Protein AF-A0A9Q9MY83-F1 (afdb_monomer_lite)

Organism: NCBI:txid2053930

Secondary structure (DSSP, 8-state):
-HHHHTTB-HHHHHHS-HHHHHHHHHHHHHHH-SEEEEEEEEEE--SSSEEEEEEEEETTEEEEEEEEE-TTS-EEEEEEEEPPPPPPPPPPTT-SEEEEEEEETTEEEEEEEESSS----EEE----SSS--TT--BTTB-HHHHHHHHHHTTT-EEE-

Sequence (160 aa):
MAAAEATFTPALAATLSSARLADAWHSLSSQLGSLQQRGPVNERQQDGPTLIEQQLQFEHGALLAHVSIDHDGKIAGLLFTPAAAAPPPPLAADAGFAEQALAVGPLPGTLALPAGKGPFPAVVLVHGSGPQDRDETIGPNRPFLDVARGLAAQGIAVLR

Radius of gyration: 24.06 Å; chains: 1; bounding box: 51×34×61 Å

Foldseek 3Di:
DVVQLVQADPVVCVVCPPVNVVVVVVVVCVVQPDFDDKADWDWDDDPFWIWTWIWTHGNRAIWIWIWTAGPVRGTHDIDIDGDDDDQPDPQDPPLQWDWDWDDDVPRIKIKTAGDDDDDFAEDEDDDPPDPADNQRDDPSHRVNVVVQSVVSSVRYMYID

pLDDT: mean 87.3, std 10.25, range [47.19, 98.06]

Structure (mmCIF, N/CA/C/O backbone):
data_AF-A0A9Q9MY83-F1
#
_entry.id   AF-A0A9Q9MY83-F1
#
loop_
_atom_site.group_PDB
_atom_site.id
_atom_site.type_symbol
_atom_site.label_atom_id
_atom_site.label_alt_id
_atom_site.label_comp_id
_atom_site.label_asym_id
_atom_site.label_entity_id
_atom_site.label_seq_id
_atom_site.pdbx_PDB_ins_code
_atom_site.Cartn_x
_atom_site.Cartn_y
_atom_site.Cartn_z
_atom_site.occupancy
_atom_site.B_iso_or_equiv
_atom_site.auth_seq_id
_atom_site.auth_comp_id
_atom_site.auth_asym_id
_atom_site.auth_atom_id
_atom_site.pdbx_PDB_model_num
ATOM 1 N N . MET A 1 1 ? 13.130 6.625 -30.475 1.00 56.44 1 MET A N 1
ATOM 2 C CA . MET A 1 1 ? 13.204 5.247 -29.938 1.00 56.44 1 MET A CA 1
ATOM 3 C C . MET A 1 1 ? 14.229 4.360 -30.647 1.00 56.44 1 MET A C 1
ATOM 5 O O . MET A 1 1 ? 14.816 3.540 -29.963 1.00 56.44 1 MET A O 1
ATOM 9 N N . ALA A 1 2 ? 14.556 4.571 -31.931 1.00 47.19 2 ALA A N 1
ATOM 10 C CA . ALA A 1 2 ? 15.637 3.834 -32.615 1.00 47.19 2 ALA A CA 1
ATOM 11 C C . ALA A 1 2 ? 17.019 3.910 -31.915 1.00 47.19 2 ALA A C 1
ATOM 13 O O . ALA A 1 2 ? 17.779 2.951 -31.931 1.00 47.19 2 ALA A O 1
ATOM 14 N N . ALA A 1 3 ? 17.327 5.019 -31.229 1.00 56.88 3 ALA A N 1
ATOM 15 C CA . ALA A 1 3 ? 18.561 5.157 -30.446 1.00 56.88 3 ALA A CA 1
ATOM 16 C C . ALA A 1 3 ? 18.627 4.237 -29.207 1.00 56.88 3 ALA A C 1
ATOM 18 O O . ALA A 1 3 ? 19.719 3.929 -28.745 1.00 56.88 3 ALA A O 1
ATOM 19 N N . ALA A 1 4 ? 17.480 3.785 -28.681 1.00 59.66 4 ALA A N 1
ATOM 20 C CA . ALA A 1 4 ? 17.431 2.894 -27.520 1.00 59.66 4 ALA A CA 1
ATOM 21 C C . ALA A 1 4 ? 17.720 1.431 -27.909 1.00 59.66 4 ALA A C 1
ATOM 23 O O . ALA A 1 4 ? 18.413 0.730 -27.180 1.00 59.66 4 ALA A O 1
ATOM 24 N N . GLU A 1 5 ? 17.300 0.982 -29.096 1.00 59.78 5 GLU A N 1
ATOM 25 C CA . GLU A 1 5 ? 17.618 -0.374 -29.579 1.00 59.78 5 GLU A CA 1
ATOM 26 C C . GLU A 1 5 ? 19.124 -0.595 -29.772 1.00 59.78 5 GLU A C 1
ATOM 28 O O . GLU A 1 5 ? 19.623 -1.684 -29.513 1.00 59.78 5 GLU A O 1
ATOM 33 N N . ALA A 1 6 ? 19.880 0.443 -30.147 1.00 63.47 6 ALA A N 1
ATOM 34 C CA . ALA A 1 6 ? 21.340 0.365 -30.289 1.00 63.47 6 ALA A CA 1
ATOM 35 C C . ALA A 1 6 ? 22.074 0.108 -28.953 1.00 63.47 6 ALA A C 1
ATOM 37 O O . ALA A 1 6 ? 23.234 -0.329 -28.927 1.00 63.47 6 ALA A O 1
ATOM 38 N N . THR A 1 7 ? 21.400 0.384 -27.834 1.00 75.69 7 THR A N 1
ATOM 39 C CA . THR A 1 7 ? 21.906 0.139 -26.479 1.00 75.69 7 THR A CA 1
ATOM 40 C C . THR A 1 7 ? 21.502 -1.222 -25.913 1.00 75.69 7 THR A C 1
ATOM 42 O O . THR A 1 7 ? 22.007 -1.594 -24.859 1.00 75.69 7 THR A O 1
ATOM 45 N N . PHE A 1 8 ? 20.646 -1.983 -26.602 1.00 82.62 8 PHE A N 1
ATOM 46 C CA . PHE A 1 8 ? 20.186 -3.298 -26.151 1.00 82.62 8 PHE A CA 1
ATOM 47 C C . PHE A 1 8 ? 21.180 -4.405 -26.513 1.00 82.62 8 PHE A C 1
ATOM 49 O O . PHE A 1 8 ? 21.902 -4.320 -27.509 1.00 82.62 8 PHE A O 1
ATOM 56 N N . THR A 1 9 ? 21.192 -5.475 -25.720 1.00 81.00 9 THR A N 1
ATOM 57 C CA . THR A 1 9 ? 21.836 -6.727 -26.131 1.00 81.00 9 THR A CA 1
ATOM 58 C C . THR A 1 9 ? 21.089 -7.341 -27.323 1.00 81.00 9 THR A C 1
ATOM 60 O O . THR A 1 9 ? 19.880 -7.130 -27.462 1.00 81.00 9 THR A O 1
ATOM 63 N N . PRO A 1 10 ? 21.745 -8.155 -28.174 1.00 81.56 10 PRO A N 1
ATOM 64 C CA . PRO A 1 10 ? 21.073 -8.826 -29.292 1.00 81.56 10 PRO A CA 1
ATOM 65 C C . PRO A 1 10 ? 19.876 -9.684 -28.853 1.00 81.56 10 PRO A C 1
ATOM 67 O O . PRO A 1 10 ? 18.855 -9.729 -29.538 1.00 81.56 10 PRO A O 1
ATOM 70 N N . ALA A 1 11 ? 19.980 -10.326 -27.685 1.00 82.06 11 ALA A N 1
ATOM 71 C CA . ALA A 1 11 ? 18.904 -11.123 -27.103 1.00 82.06 11 ALA A CA 1
ATOM 72 C C . ALA A 1 11 ? 17.694 -10.261 -26.701 1.00 82.06 11 ALA A C 1
ATOM 74 O O . ALA A 1 11 ? 16.551 -10.630 -26.985 1.00 82.06 11 ALA A O 1
ATOM 75 N N . LEU A 1 12 ? 17.925 -9.090 -26.095 1.00 81.50 12 LEU A N 1
A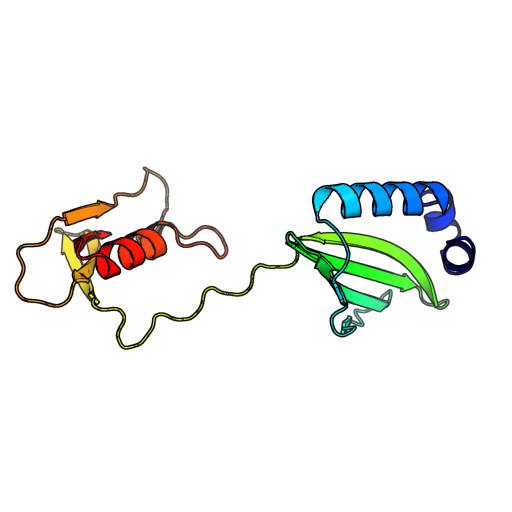TOM 76 C CA . LEU A 1 12 ? 16.843 -8.167 -25.758 1.00 81.50 12 LEU A CA 1
ATOM 77 C C . LEU A 1 12 ? 16.250 -7.527 -27.018 1.00 81.50 12 LEU A C 1
ATOM 79 O O . LEU A 1 12 ? 15.034 -7.483 -27.154 1.00 81.50 12 LEU A O 1
ATOM 83 N N . ALA A 1 13 ? 17.071 -7.111 -27.982 1.00 81.56 13 ALA A N 1
ATOM 84 C CA . ALA A 1 13 ? 16.598 -6.527 -29.239 1.00 81.56 13 ALA A CA 1
ATOM 85 C C . ALA A 1 13 ? 15.701 -7.490 -30.046 1.00 81.56 13 ALA A C 1
ATOM 87 O O . ALA A 1 13 ? 14.739 -7.059 -30.679 1.00 81.56 13 ALA A O 1
ATOM 88 N N . ALA A 1 14 ? 15.957 -8.803 -29.977 1.00 82.00 14 ALA A N 1
ATOM 89 C CA . ALA A 1 14 ? 15.111 -9.819 -30.608 1.00 82.00 14 ALA A CA 1
ATOM 90 C C . ALA A 1 14 ? 13.714 -9.950 -29.962 1.00 82.00 14 ALA A C 1
ATOM 92 O O . ALA A 1 14 ? 12.777 -10.442 -30.594 1.00 82.00 14 ALA A O 1
ATOM 93 N N . THR A 1 15 ? 13.555 -9.516 -28.708 1.00 79.50 15 THR A N 1
ATOM 94 C CA . THR A 1 15 ? 12.301 -9.632 -27.943 1.00 79.50 15 THR A CA 1
ATOM 95 C C . THR A 1 15 ? 11.573 -8.295 -27.792 1.00 79.50 15 THR A C 1
ATOM 97 O O . THR A 1 15 ? 10.342 -8.253 -27.883 1.00 79.50 15 THR A O 1
ATOM 100 N N . LEU A 1 16 ? 12.311 -7.197 -27.645 1.00 80.81 16 LEU A N 1
ATOM 101 C CA . LEU A 1 16 ? 11.816 -5.852 -27.387 1.00 80.81 16 LEU A CA 1
ATOM 102 C C . LEU A 1 16 ? 12.307 -4.886 -28.473 1.00 80.81 16 LEU A C 1
ATOM 104 O O . LEU A 1 16 ? 13.249 -4.120 -28.274 1.00 80.81 16 LEU A O 1
ATOM 108 N N . SER A 1 17 ? 11.645 -4.919 -29.631 1.00 80.38 17 SER A N 1
ATOM 109 C CA . SER A 1 17 ? 11.877 -3.929 -30.685 1.00 80.38 17 SER A CA 1
ATOM 110 C C . SER A 1 17 ? 11.387 -2.536 -30.271 1.00 80.38 17 SER A C 1
ATOM 112 O O . SER A 1 17 ? 10.554 -2.387 -29.376 1.00 80.38 17 SER A O 1
ATOM 114 N N . SER A 1 18 ? 11.837 -1.498 -30.968 1.00 76.75 18 SER A N 1
ATOM 115 C CA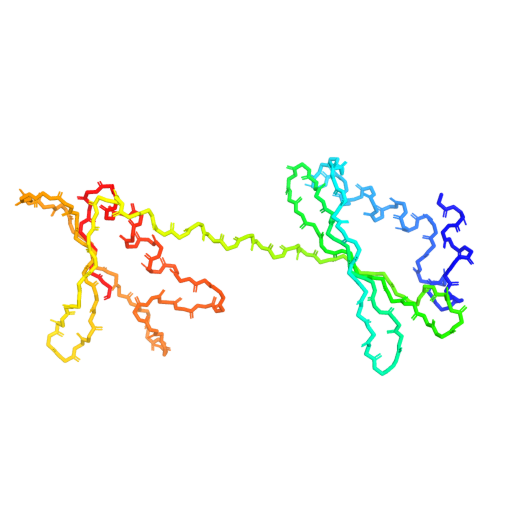 . SER A 1 18 ? 11.443 -0.103 -30.766 1.00 76.75 18 SER A CA 1
ATOM 116 C C . SER A 1 18 ? 9.950 0.095 -30.973 1.00 76.75 18 SER A C 1
ATOM 118 O O . SER A 1 18 ? 9.354 0.901 -30.264 1.00 76.75 18 SER A O 1
ATOM 120 N N . ALA A 1 19 ? 9.343 -0.666 -31.887 1.00 81.88 19 ALA A N 1
ATOM 121 C CA . ALA A 1 19 ? 7.897 -0.702 -32.067 1.00 81.88 19 ALA A CA 1
ATOM 122 C C . ALA A 1 19 ? 7.193 -1.265 -30.822 1.00 81.88 19 ALA A C 1
ATOM 124 O O . ALA A 1 19 ? 6.336 -0.596 -30.258 1.00 81.88 19 ALA A O 1
ATOM 125 N N . ARG A 1 20 ? 7.622 -2.430 -30.312 1.00 82.62 20 ARG A N 1
ATOM 126 C CA . ARG A 1 20 ? 7.039 -3.018 -29.090 1.00 82.62 20 ARG A CA 1
ATOM 127 C C . ARG A 1 20 ? 7.249 -2.139 -27.863 1.00 82.62 20 ARG A C 1
ATOM 129 O O . ARG A 1 20 ? 6.369 -2.056 -27.014 1.00 82.62 20 ARG A O 1
ATOM 136 N N . LEU A 1 21 ? 8.400 -1.476 -27.769 1.00 84.00 21 LEU A N 1
ATOM 137 C CA . LEU A 1 21 ? 8.683 -0.517 -26.707 1.00 84.00 21 LEU A CA 1
ATOM 138 C C . LEU A 1 21 ? 7.755 0.702 -26.797 1.00 84.00 21 LEU A C 1
ATOM 140 O O . LEU A 1 21 ? 7.250 1.154 -25.771 1.00 84.00 21 LEU A O 1
ATOM 144 N N . ALA A 1 22 ? 7.516 1.219 -28.005 1.00 85.94 22 ALA A N 1
ATOM 145 C CA . ALA A 1 22 ? 6.583 2.318 -28.230 1.00 85.94 22 ALA A CA 1
ATOM 146 C C . ALA A 1 22 ? 5.150 1.917 -27.861 1.00 85.94 22 ALA A C 1
ATOM 148 O O . ALA A 1 22 ? 4.486 2.662 -27.142 1.00 85.94 22 ALA A O 1
ATOM 149 N N . ASP A 1 23 ? 4.710 0.728 -28.274 1.00 88.06 23 ASP A N 1
ATOM 150 C CA . ASP A 1 23 ? 3.383 0.195 -27.957 1.00 88.06 23 ASP A CA 1
ATOM 151 C C . ASP A 1 23 ? 3.211 -0.022 -26.448 1.00 88.06 23 ASP A C 1
ATOM 153 O O . ASP A 1 23 ? 2.208 0.394 -25.866 1.00 88.06 23 ASP A O 1
ATOM 157 N N . ALA A 1 24 ? 4.214 -0.605 -25.782 1.00 86.31 24 ALA A N 1
ATOM 158 C CA . ALA A 1 24 ? 4.213 -0.785 -24.332 1.00 86.31 24 ALA A CA 1
ATOM 159 C C . ALA A 1 24 ? 4.146 0.563 -23.599 1.00 86.31 24 ALA A C 1
ATOM 161 O O . ALA A 1 24 ? 3.351 0.730 -22.675 1.00 86.31 24 ALA A O 1
ATOM 162 N N . TRP A 1 25 ? 4.931 1.550 -24.040 1.00 88.31 25 TRP A N 1
ATOM 163 C CA . TRP A 1 25 ? 4.910 2.893 -23.463 1.00 88.31 25 TRP A CA 1
ATOM 164 C C . TRP A 1 25 ? 3.575 3.608 -23.690 1.00 88.31 25 TRP A C 1
ATOM 166 O O . TRP A 1 25 ? 3.068 4.272 -22.784 1.00 88.31 25 TRP A O 1
ATOM 176 N N . HIS A 1 26 ? 2.981 3.458 -24.876 1.00 90.81 26 HIS A N 1
ATOM 177 C CA . HIS A 1 26 ? 1.666 4.006 -25.185 1.00 90.81 26 HIS A CA 1
ATOM 178 C C . HIS A 1 26 ? 0.585 3.375 -24.302 1.00 90.81 26 HIS A C 1
ATOM 180 O O . HIS A 1 26 ? -0.191 4.097 -23.679 1.00 90.81 26 HIS A O 1
ATOM 186 N N . SER A 1 27 ? 0.591 2.045 -24.164 1.00 90.06 27 SER A N 1
ATOM 187 C CA . SER A 1 27 ? -0.318 1.326 -23.269 1.00 90.06 27 SER A CA 1
ATOM 188 C C . SER A 1 27 ? -0.177 1.803 -21.821 1.00 90.06 27 SER A C 1
ATOM 190 O O . SER A 1 27 ? -1.182 2.114 -21.185 1.00 90.06 27 SER A O 1
ATOM 192 N N . LEU A 1 28 ? 1.049 1.929 -21.303 1.00 88.88 28 LEU A N 1
ATOM 193 C CA . LEU A 1 28 ? 1.293 2.434 -19.946 1.00 88.88 28 LEU A CA 1
ATOM 194 C C . LEU A 1 28 ? 0.786 3.868 -19.766 1.00 88.88 28 LEU A C 1
ATOM 196 O O . LEU A 1 28 ? 0.087 4.157 -18.798 1.00 88.88 28 LEU A O 1
ATOM 200 N N . SER A 1 29 ? 1.078 4.745 -20.727 1.00 87.81 29 SER A N 1
ATOM 201 C CA . SER A 1 29 ? 0.637 6.144 -20.692 1.00 87.81 29 SER A CA 1
ATOM 202 C C . SER A 1 29 ? -0.888 6.270 -20.789 1.00 87.81 29 SER A C 1
ATOM 204 O O . SER A 1 29 ? -1.471 7.168 -20.194 1.00 87.81 29 SER A O 1
ATOM 206 N N . SER A 1 30 ? -1.560 5.360 -21.503 1.00 92.12 30 SER A N 1
ATOM 207 C CA . SER A 1 30 ? -3.027 5.342 -21.580 1.00 92.12 30 SER A CA 1
ATOM 208 C C . SER A 1 30 ? -3.694 4.957 -20.254 1.00 92.12 30 SER A C 1
ATOM 210 O O . SER A 1 30 ? -4.785 5.432 -19.961 1.00 92.12 30 SER A O 1
ATOM 212 N N . GLN A 1 31 ? -3.034 4.119 -19.447 1.00 91.69 31 GLN A N 1
ATOM 213 C CA . GLN A 1 31 ? -3.562 3.636 -18.168 1.00 91.69 31 GLN A CA 1
ATOM 214 C C . GLN A 1 31 ? -3.227 4.578 -17.011 1.00 91.69 31 GLN A C 1
ATOM 216 O O . GLN A 1 31 ? -4.066 4.826 -16.151 1.00 91.69 31 GLN A O 1
ATOM 221 N N . LEU A 1 32 ? -1.995 5.088 -16.977 1.00 92.69 32 LEU A N 1
ATOM 222 C CA . LEU A 1 32 ? -1.475 5.869 -15.854 1.00 92.69 32 LEU A CA 1
ATOM 223 C C . LEU A 1 32 ? -1.490 7.380 -16.115 1.00 92.69 32 LEU A C 1
ATOM 225 O O . LEU A 1 32 ? -1.208 8.158 -15.208 1.00 92.69 32 LEU A O 1
ATOM 229 N N . GLY A 1 33 ? -1.841 7.808 -17.327 1.00 94.38 33 GLY A N 1
ATOM 230 C CA . GLY A 1 33 ? -1.741 9.196 -17.764 1.00 94.38 33 GLY A CA 1
ATOM 231 C C . GLY A 1 33 ? -0.313 9.581 -18.147 1.00 94.38 33 GLY A C 1
ATOM 232 O O . GLY A 1 33 ? 0.549 8.729 -18.375 1.00 94.38 33 GLY A O 1
ATOM 233 N N . SER A 1 34 ? -0.048 10.881 -18.257 1.00 93.88 34 SER A N 1
ATOM 234 C CA . SER A 1 34 ? 1.272 11.360 -18.677 1.00 93.88 34 SER A CA 1
ATOM 235 C C . SER A 1 34 ? 2.332 11.224 -17.572 1.00 93.88 34 SER A C 1
ATOM 237 O O . SER A 1 34 ? 2.036 11.302 -16.378 1.00 93.88 34 SER A O 1
ATOM 239 N N . LEU A 1 35 ? 3.592 11.004 -17.969 1.00 94.38 35 LEU A N 1
ATOM 240 C CA . LEU A 1 35 ? 4.729 10.976 -17.046 1.00 94.38 35 LEU A CA 1
ATOM 241 C C . LEU A 1 35 ? 5.007 12.394 -16.527 1.00 94.38 35 LEU A C 1
ATOM 243 O O . LEU A 1 35 ? 5.375 13.274 -17.302 1.00 94.38 35 LEU A O 1
ATOM 247 N N . GLN A 1 36 ? 4.900 12.579 -15.217 1.00 95.38 36 GLN A N 1
ATOM 248 C CA . GLN A 1 36 ? 5.083 13.854 -14.526 1.00 95.38 36 GLN A CA 1
ATOM 249 C C . GLN A 1 36 ? 6.521 14.052 -14.042 1.00 95.38 36 GLN A C 1
ATOM 251 O O . GLN A 1 36 ? 7.103 15.121 -14.210 1.00 95.38 36 GLN A O 1
ATOM 256 N N . GLN A 1 37 ? 7.119 13.019 -13.442 1.00 93.50 37 GLN A N 1
ATOM 257 C CA . GLN A 1 37 ? 8.432 13.134 -12.811 1.00 93.50 37 GLN A CA 1
ATOM 258 C C . GLN A 1 37 ? 9.231 11.837 -12.931 1.00 93.50 37 GLN A C 1
ATOM 260 O O . GLN A 1 37 ? 8.685 10.735 -12.900 1.00 93.50 37 GLN A O 1
ATOM 265 N N . ARG A 1 38 ? 10.554 11.975 -13.033 1.00 94.62 38 ARG A N 1
ATOM 266 C CA . ARG A 1 38 ? 11.503 10.872 -12.867 1.00 94.62 38 ARG A CA 1
ATOM 267 C C . ARG A 1 38 ? 12.263 11.076 -11.566 1.00 94.62 38 ARG A C 1
ATOM 269 O O . ARG A 1 38 ? 12.816 12.151 -11.342 1.00 94.62 38 ARG A O 1
ATOM 276 N N . GLY A 1 39 ? 12.249 10.062 -10.713 1.00 91.06 39 GLY A N 1
ATOM 277 C CA . GLY A 1 39 ? 13.000 10.032 -9.469 1.00 91.06 39 GLY A CA 1
ATOM 278 C C . GLY A 1 39 ? 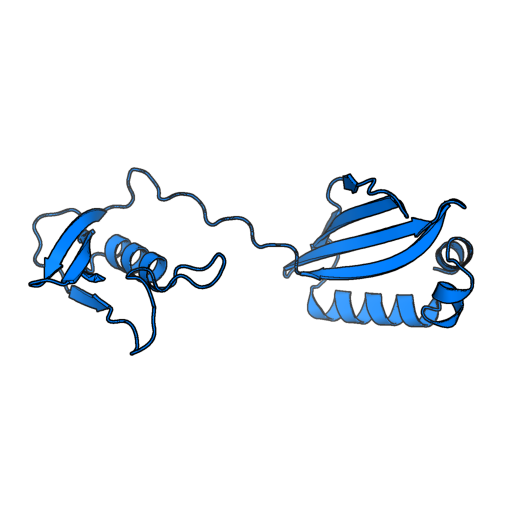14.509 9.887 -9.699 1.00 91.06 39 GLY A C 1
ATOM 279 O O . GLY A 1 39 ? 14.960 9.734 -10.844 1.00 91.06 39 GLY A O 1
ATOM 280 N N . PRO A 1 40 ? 15.300 9.924 -8.614 1.00 91.19 40 PRO A N 1
ATOM 281 C CA . PRO A 1 40 ? 16.729 9.662 -8.688 1.00 91.19 40 PRO A CA 1
ATOM 282 C C . PRO A 1 40 ? 16.993 8.261 -9.245 1.00 91.19 40 PRO A C 1
ATOM 284 O O . PRO A 1 40 ? 16.191 7.339 -9.080 1.00 91.19 40 PRO A O 1
ATOM 287 N N . VAL A 1 41 ? 18.131 8.124 -9.917 1.00 91.38 41 VAL A N 1
ATOM 288 C CA . VAL A 1 41 ? 18.635 6.835 -10.379 1.00 91.38 41 VAL A CA 1
ATOM 289 C C . VAL A 1 41 ? 19.350 6.169 -9.212 1.00 91.38 41 VAL A C 1
ATOM 291 O O . VAL A 1 41 ? 20.315 6.723 -8.689 1.00 91.38 41 VAL A O 1
ATOM 294 N N . ASN A 1 42 ? 18.877 4.993 -8.815 1.00 90.12 42 ASN A N 1
ATOM 295 C CA . ASN A 1 42 ? 19.550 4.152 -7.838 1.00 90.12 42 ASN A CA 1
ATOM 296 C C . ASN A 1 42 ? 20.251 3.018 -8.580 1.00 90.12 42 ASN A C 1
ATOM 298 O O . ASN A 1 42 ? 19.603 2.222 -9.255 1.00 90.12 42 ASN A O 1
ATOM 302 N N . GLU A 1 43 ? 21.569 2.944 -8.456 1.00 89.88 43 GLU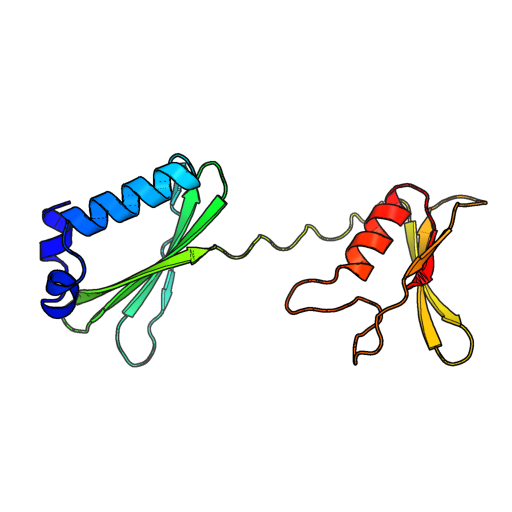 A N 1
ATOM 303 C CA . GLU A 1 43 ? 22.355 1.848 -9.010 1.00 89.88 43 GLU A CA 1
ATOM 304 C C . GLU A 1 43 ? 22.639 0.822 -7.912 1.00 89.88 43 GLU A C 1
ATOM 306 O O . GLU A 1 43 ? 23.143 1.163 -6.840 1.00 89.88 43 GLU A O 1
ATOM 311 N N . ARG A 1 44 ? 22.317 -0.444 -8.174 1.00 83.88 44 ARG A N 1
ATOM 312 C CA . ARG A 1 44 ? 22.718 -1.573 -7.340 1.00 83.88 44 ARG A CA 1
ATOM 313 C C . ARG A 1 44 ? 23.669 -2.455 -8.133 1.00 83.88 44 ARG A C 1
ATOM 315 O O . ARG A 1 44 ? 23.280 -3.062 -9.129 1.00 83.88 44 ARG A O 1
ATOM 322 N N . GLN A 1 45 ? 24.901 -2.561 -7.651 1.00 76.56 45 GLN A N 1
ATOM 323 C CA . GLN A 1 45 ? 25.813 -3.623 -8.061 1.00 76.56 45 GLN A CA 1
ATOM 324 C C . GLN A 1 45 ? 25.590 -4.828 -7.149 1.00 76.56 45 GLN A C 1
ATOM 326 O O . GLN A 1 45 ? 25.787 -4.760 -5.937 1.00 76.56 45 GLN A O 1
ATOM 331 N N . GLN A 1 46 ? 25.138 -5.926 -7.741 1.00 58.66 46 GLN A N 1
ATOM 332 C CA . GLN A 1 46 ? 25.190 -7.264 -7.156 1.00 58.66 46 GLN A CA 1
ATOM 333 C C . GLN A 1 46 ? 26.104 -8.087 -8.066 1.00 58.66 46 GLN A C 1
ATOM 335 O O . GLN A 1 46 ? 26.061 -7.841 -9.266 1.00 58.66 46 GLN A O 1
ATOM 340 N N . ASP A 1 47 ? 26.922 -9.004 -7.530 1.00 60.38 47 ASP A N 1
ATOM 341 C CA . ASP A 1 47 ? 27.879 -9.837 -8.291 1.00 60.38 47 ASP A CA 1
ATOM 342 C C . ASP A 1 47 ? 27.256 -10.389 -9.598 1.00 60.38 47 ASP A C 1
ATOM 344 O O . ASP A 1 47 ? 26.568 -11.411 -9.588 1.00 60.38 47 ASP A O 1
ATOM 348 N N . GLY A 1 48 ? 27.431 -9.671 -10.720 1.00 69.00 48 GLY A N 1
ATOM 349 C CA . GLY A 1 48 ? 26.577 -9.806 -11.907 1.00 69.00 48 GLY A CA 1
ATOM 350 C C . GLY A 1 48 ? 26.272 -8.469 -12.619 1.00 69.00 48 GLY A C 1
ATOM 351 O O . GLY A 1 48 ? 27.035 -7.514 -12.474 1.00 69.00 48 GLY A O 1
ATOM 352 N N . PRO A 1 49 ? 25.205 -8.397 -13.448 1.00 77.50 49 PRO A N 1
ATOM 353 C CA . PRO A 1 49 ? 24.845 -7.191 -14.199 1.00 77.50 49 PRO A CA 1
ATOM 354 C C . PRO A 1 49 ? 24.434 -6.035 -13.275 1.00 77.50 49 PRO A C 1
ATOM 356 O O . PRO A 1 49 ? 23.728 -6.237 -12.286 1.00 77.50 49 PRO A O 1
ATOM 359 N N . THR A 1 50 ? 24.822 -4.812 -13.636 1.00 87.94 50 THR A N 1
ATOM 360 C CA . THR A 1 50 ? 24.427 -3.589 -12.932 1.00 87.94 50 THR A CA 1
ATOM 361 C C . THR A 1 50 ? 22.919 -3.388 -13.045 1.00 87.94 50 THR A C 1
ATOM 363 O O . THR A 1 50 ? 22.382 -3.313 -14.150 1.00 87.94 50 THR A O 1
ATOM 366 N N . LEU A 1 51 ? 22.222 -3.264 -11.914 1.00 90.81 51 LEU A N 1
ATOM 367 C CA . LEU A 1 51 ? 20.793 -2.969 -11.890 1.00 90.81 51 LEU A CA 1
ATOM 368 C C . LEU A 1 51 ? 20.567 -1.484 -11.611 1.00 90.81 51 LEU A C 1
ATOM 370 O O . LEU A 1 51 ? 20.922 -0.975 -10.551 1.00 90.81 51 LEU A O 1
ATOM 374 N N . ILE A 1 52 ? 19.927 -0.803 -12.552 1.00 92.88 52 ILE A N 1
ATOM 375 C CA . ILE A 1 52 ? 19.449 0.565 -12.401 1.00 92.88 52 ILE A CA 1
ATOM 376 C C . ILE A 1 52 ? 17.963 0.537 -12.049 1.00 92.88 52 ILE A C 1
ATOM 378 O O . ILE A 1 52 ? 17.150 -0.035 -12.773 1.00 92.88 52 ILE A O 1
ATOM 382 N N . GLU A 1 53 ? 17.608 1.207 -10.960 1.00 93.56 53 GLU A N 1
ATOM 383 C CA . GLU A 1 53 ? 16.236 1.417 -10.519 1.00 93.56 53 GLU A CA 1
ATOM 384 C C . GLU A 1 53 ? 15.892 2.909 -10.600 1.00 93.56 53 GLU A C 1
ATOM 386 O O . GLU A 1 53 ? 16.589 3.754 -10.034 1.00 93.56 53 GLU A O 1
ATOM 391 N N . GLN A 1 54 ? 14.801 3.251 -11.286 1.00 94.38 54 GLN A N 1
ATOM 392 C CA . GLN A 1 54 ? 14.305 4.626 -11.352 1.00 94.38 54 GLN A CA 1
ATOM 393 C C . GLN A 1 54 ? 12.788 4.666 -11.191 1.00 94.38 54 GLN A C 1
ATOM 395 O O . GLN A 1 54 ? 12.050 4.056 -11.963 1.00 94.38 54 GLN A O 1
ATOM 400 N N . GLN A 1 55 ? 12.308 5.419 -10.201 1.00 94.25 55 GLN A N 1
ATOM 401 C CA . GLN A 1 55 ? 10.876 5.641 -10.030 1.00 94.25 55 GLN A CA 1
ATOM 402 C C . GLN A 1 55 ? 10.361 6.630 -11.081 1.00 94.25 55 GLN A C 1
ATOM 404 O O . GLN A 1 55 ? 10.952 7.684 -11.314 1.00 94.25 55 GLN A O 1
ATOM 409 N N . LEU A 1 56 ? 9.241 6.295 -11.703 1.00 94.56 56 LEU A N 1
ATOM 410 C CA . LEU A 1 56 ? 8.549 7.079 -12.713 1.00 94.56 56 LEU A CA 1
ATOM 411 C C . LEU A 1 56 ? 7.170 7.448 -12.168 1.00 94.56 56 LEU A C 1
ATOM 413 O O . LEU A 1 56 ? 6.332 6.572 -11.958 1.00 94.56 56 LEU A O 1
ATOM 417 N N . GLN A 1 57 ? 6.944 8.735 -11.920 1.00 94.38 57 GLN A N 1
ATOM 418 C CA . GLN A 1 57 ? 5.669 9.265 -11.448 1.00 94.38 57 GLN A CA 1
ATOM 419 C C . GLN A 1 57 ? 4.801 9.652 -12.641 1.00 94.38 57 GLN A C 1
ATOM 421 O O . GLN A 1 57 ? 5.189 10.513 -13.431 1.00 94.38 57 GLN A O 1
ATOM 426 N N . PHE A 1 58 ? 3.620 9.057 -12.736 1.00 94.56 58 PHE A N 1
ATOM 427 C CA . PHE A 1 58 ? 2.582 9.393 -13.703 1.00 94.56 58 PHE A CA 1
ATOM 428 C C . PHE A 1 58 ? 1.429 10.136 -13.007 1.00 94.56 58 PHE A C 1
ATOM 430 O O . PHE A 1 58 ? 1.420 10.271 -11.780 1.00 94.56 58 PHE A O 1
ATOM 437 N N . GLU A 1 59 ? 0.457 10.622 -13.779 1.00 93.25 59 GLU A N 1
ATOM 438 C CA . GLU A 1 59 ? -0.750 11.279 -13.247 1.00 93.25 59 GLU A CA 1
ATOM 439 C C . GLU A 1 59 ? -1.531 10.380 -12.272 1.00 93.25 59 GLU A C 1
ATOM 441 O O . GLU A 1 59 ? -1.991 10.853 -11.237 1.00 93.25 59 GLU A O 1
ATOM 446 N N . HIS A 1 60 ? -1.636 9.080 -12.566 1.00 90.88 60 HIS A N 1
ATOM 447 C CA . HIS A 1 60 ? -2.494 8.131 -11.845 1.00 90.88 60 HIS A CA 1
ATOM 448 C C . HIS A 1 60 ? -1.721 6.967 -11.210 1.00 90.88 60 HIS A C 1
ATOM 450 O O . HIS A 1 60 ? -2.211 5.842 -11.135 1.00 90.88 60 HIS A O 1
ATOM 456 N N . GLY A 1 61 ? -0.502 7.221 -10.742 1.00 89.38 61 GLY A N 1
ATOM 457 C CA . GLY A 1 61 ? 0.300 6.230 -10.029 1.00 89.38 61 GLY A CA 1
ATOM 458 C C . GLY A 1 61 ? 1.786 6.376 -10.301 1.00 89.38 61 GLY A C 1
ATOM 459 O O . GLY A 1 61 ? 2.229 7.299 -10.981 1.00 89.38 61 GLY A O 1
ATOM 460 N N . ALA A 1 62 ? 2.571 5.450 -9.767 1.00 92.38 62 ALA A N 1
ATOM 461 C CA . ALA A 1 62 ? 4.006 5.410 -9.992 1.00 92.38 62 ALA A CA 1
ATOM 462 C C . ALA A 1 62 ? 4.455 3.995 -10.349 1.00 92.38 62 ALA A C 1
ATOM 464 O O . ALA A 1 62 ? 3.920 3.010 -9.840 1.00 92.38 62 ALA A O 1
ATOM 465 N N . LEU A 1 63 ? 5.461 3.910 -11.214 1.00 94.19 63 LEU A N 1
ATOM 466 C CA . LEU A 1 63 ? 6.150 2.670 -11.552 1.00 94.19 63 LEU A CA 1
ATOM 467 C C . LEU A 1 63 ? 7.602 2.742 -11.094 1.00 94.19 63 LEU A C 1
ATOM 469 O O . LEU A 1 63 ? 8.196 3.818 -11.073 1.00 94.19 63 LEU A O 1
ATOM 473 N N . LEU A 1 64 ? 8.193 1.598 -10.783 1.00 94.12 64 LEU A N 1
ATOM 474 C CA . LEU A 1 64 ? 9.632 1.428 -10.688 1.00 94.12 64 LEU A CA 1
ATOM 475 C C . LEU A 1 64 ? 10.126 0.802 -11.995 1.00 94.12 64 LEU A C 1
ATOM 477 O O . LEU A 1 64 ? 9.683 -0.276 -12.392 1.00 94.12 64 LEU A O 1
ATOM 481 N N . ALA A 1 65 ? 11.010 1.507 -12.694 1.00 94.19 65 ALA A N 1
ATOM 482 C CA . ALA A 1 65 ? 11.703 0.988 -13.861 1.00 94.19 65 ALA A CA 1
ATOM 483 C C . ALA A 1 65 ? 12.987 0.290 -13.409 1.00 94.19 65 ALA A C 1
ATOM 485 O O . ALA A 1 65 ? 13.833 0.912 -12.769 1.00 94.19 65 ALA A O 1
ATOM 486 N N . HIS A 1 66 ? 13.123 -0.980 -13.768 1.00 93.44 66 HIS A N 1
ATOM 487 C CA . HIS A 1 66 ? 14.308 -1.797 -13.556 1.00 93.44 66 HIS A CA 1
ATOM 488 C C . HIS A 1 66 ? 15.010 -1.978 -14.899 1.00 93.44 66 HIS A C 1
ATOM 490 O O . HIS A 1 66 ? 14.426 -2.522 -15.840 1.00 93.44 66 HIS A O 1
ATOM 496 N N . VAL A 1 67 ? 16.257 -1.532 -14.985 1.00 92.62 67 VAL A N 1
ATOM 497 C CA . VAL A 1 67 ? 17.103 -1.666 -16.171 1.00 92.62 67 VAL A CA 1
ATOM 498 C C . VAL A 1 67 ? 18.342 -2.447 -15.769 1.00 92.62 67 VAL A C 1
ATOM 500 O O . VAL A 1 67 ? 19.128 -1.966 -14.959 1.00 92.62 67 VAL A O 1
ATOM 503 N N . SER A 1 68 ? 18.524 -3.651 -16.306 1.00 91.19 68 SER A N 1
ATOM 504 C CA . SER A 1 68 ? 19.763 -4.403 -16.098 1.00 91.19 68 SER A CA 1
ATOM 505 C C . SER A 1 68 ? 20.746 -4.114 -17.225 1.00 91.19 68 SER A C 1
ATOM 507 O O . SER A 1 68 ? 20.383 -4.142 -18.402 1.00 91.19 68 SER A O 1
ATOM 509 N N . ILE A 1 69 ? 21.989 -3.831 -16.858 1.00 90.31 69 ILE A N 1
ATOM 510 C CA . ILE A 1 69 ? 23.102 -3.567 -17.763 1.00 90.31 69 ILE A CA 1
ATOM 511 C C . ILE A 1 69 ? 24.129 -4.681 -17.581 1.00 90.31 69 ILE A C 1
ATOM 513 O O . ILE A 1 69 ? 24.536 -4.976 -16.460 1.00 90.31 69 ILE A O 1
ATOM 517 N N . ASP A 1 70 ? 24.524 -5.329 -18.670 1.00 87.88 70 ASP A N 1
ATOM 518 C CA . ASP A 1 70 ? 25.570 -6.346 -18.639 1.00 87.88 70 ASP A CA 1
ATOM 519 C C . ASP A 1 70 ? 26.982 -5.742 -18.510 1.00 87.88 70 ASP A C 1
ATOM 521 O O . ASP A 1 70 ? 27.179 -4.530 -18.423 1.00 87.88 70 ASP A O 1
ATOM 525 N N . HIS A 1 71 ? 27.991 -6.610 -18.485 1.00 84.69 71 HIS A N 1
ATOM 526 C CA . HIS A 1 71 ? 29.392 -6.212 -18.354 1.00 84.69 71 HIS A CA 1
ATOM 527 C C . HIS A 1 71 ? 29.932 -5.421 -19.560 1.00 84.69 71 HIS A C 1
ATOM 529 O O . HIS A 1 71 ? 30.919 -4.705 -19.409 1.00 84.69 71 HIS A O 1
ATOM 535 N N . ASP A 1 72 ? 29.279 -5.507 -20.724 1.00 84.94 72 ASP A N 1
ATOM 536 C CA . ASP A 1 72 ? 29.624 -4.756 -21.937 1.00 84.94 72 ASP A CA 1
ATOM 537 C C . ASP A 1 72 ? 28.942 -3.374 -21.978 1.00 84.94 72 ASP A C 1
ATOM 539 O O . ASP A 1 72 ? 29.051 -2.632 -22.962 1.00 84.94 72 ASP A O 1
ATOM 543 N N . GLY A 1 73 ? 28.212 -3.009 -20.918 1.00 83.88 73 GLY A N 1
ATOM 544 C CA . GLY A 1 73 ? 27.476 -1.753 -20.836 1.00 83.88 73 GLY A CA 1
ATOM 545 C C . GLY A 1 73 ? 26.198 -1.745 -21.678 1.00 83.88 73 GLY A C 1
ATOM 546 O O . GLY A 1 73 ? 25.677 -0.670 -21.990 1.00 83.88 73 GLY A O 1
ATOM 547 N N . LYS A 1 74 ? 25.686 -2.916 -22.079 1.00 87.25 74 LYS A N 1
ATOM 548 C CA . LYS A 1 74 ? 24.451 -3.056 -22.858 1.00 87.25 74 LYS A CA 1
ATOM 549 C C . LYS A 1 74 ? 23.269 -3.369 -21.955 1.00 87.25 74 LYS A C 1
ATOM 551 O O . LYS A 1 74 ? 23.372 -4.118 -20.990 1.00 87.25 74 LYS A O 1
ATOM 556 N N . ILE A 1 75 ? 22.106 -2.819 -22.295 1.00 88.44 75 ILE A N 1
ATOM 557 C CA . ILE A 1 75 ? 20.863 -3.101 -21.579 1.00 88.44 75 ILE A CA 1
ATOM 558 C C . ILE A 1 75 ? 20.441 -4.535 -21.906 1.00 88.44 75 ILE A C 1
ATOM 560 O O . ILE A 1 75 ? 20.097 -4.857 -23.047 1.00 88.44 75 ILE A O 1
ATOM 564 N N . ALA A 1 76 ? 20.473 -5.389 -20.890 1.00 88.25 76 ALA A N 1
ATOM 565 C CA . ALA A 1 76 ? 20.105 -6.794 -20.961 1.00 88.25 76 ALA A CA 1
ATOM 566 C C . ALA A 1 76 ? 18.639 -7.038 -20.576 1.00 88.25 76 ALA A C 1
ATOM 568 O O . ALA A 1 76 ? 18.067 -8.053 -20.970 1.00 88.25 76 ALA A O 1
ATOM 569 N N . GLY A 1 77 ? 18.010 -6.107 -19.853 1.00 87.88 77 GLY A N 1
ATOM 570 C CA . GLY A 1 77 ? 16.619 -6.231 -19.434 1.00 87.88 77 GLY A CA 1
ATOM 571 C C . GLY A 1 77 ? 15.973 -4.897 -19.084 1.00 87.88 77 GLY A C 1
ATOM 572 O O . GLY A 1 77 ? 16.629 -3.973 -18.607 1.00 87.88 77 GLY A O 1
ATOM 573 N N . LEU A 1 78 ? 14.664 -4.826 -19.321 1.00 89.12 78 LEU A N 1
ATOM 574 C CA . LEU A 1 78 ? 13.799 -3.716 -18.943 1.00 89.12 78 LEU A CA 1
ATOM 575 C C . LEU A 1 78 ? 12.508 -4.284 -18.353 1.00 89.12 78 LEU A C 1
ATOM 577 O O . LEU A 1 78 ? 11.819 -5.066 -19.008 1.00 89.12 78 LEU A O 1
ATOM 581 N N . LEU A 1 79 ? 12.170 -3.868 -17.137 1.00 89.62 79 LEU A N 1
ATOM 582 C CA . LEU A 1 79 ? 10.935 -4.249 -16.460 1.00 89.62 79 LEU A CA 1
ATOM 583 C C . LEU A 1 79 ? 10.327 -3.031 -15.763 1.00 89.62 79 LEU A C 1
ATOM 585 O O . LEU A 1 79 ? 11.038 -2.260 -15.125 1.00 89.62 79 LEU A O 1
ATOM 589 N N . PHE A 1 80 ? 9.006 -2.886 -15.853 1.00 91.19 80 PHE A N 1
ATOM 590 C CA . PHE A 1 80 ? 8.249 -1.916 -15.066 1.00 91.19 80 PHE A CA 1
ATOM 591 C C . PHE A 1 80 ? 7.394 -2.656 -14.043 1.00 91.19 80 PHE A C 1
ATOM 593 O O . PHE A 1 80 ? 6.647 -3.566 -14.400 1.00 91.19 80 PHE A O 1
ATOM 600 N N . THR A 1 81 ? 7.483 -2.254 -12.782 1.00 92.06 81 THR A N 1
ATOM 601 C CA . THR A 1 81 ? 6.650 -2.768 -11.689 1.00 92.06 81 THR A CA 1
ATOM 602 C C . THR A 1 81 ? 5.915 -1.607 -11.021 1.00 92.06 81 THR A C 1
ATOM 604 O O . THR A 1 81 ? 6.383 -0.471 -11.108 1.00 92.06 81 THR A O 1
ATOM 607 N N . PRO A 1 82 ? 4.758 -1.821 -10.372 1.00 91.19 82 PRO A N 1
ATOM 608 C CA . PRO A 1 82 ? 4.160 -0.789 -9.532 1.00 91.19 82 PRO A CA 1
ATOM 609 C C . PRO A 1 82 ? 5.161 -0.320 -8.473 1.00 91.19 82 PRO A C 1
ATOM 611 O O . PRO A 1 82 ? 5.774 -1.142 -7.790 1.00 91.19 82 PRO A O 1
ATOM 614 N N . ALA A 1 83 ? 5.333 0.994 -8.332 1.00 89.00 83 ALA A N 1
ATOM 615 C CA . ALA A 1 83 ? 6.120 1.527 -7.232 1.00 89.00 83 ALA A CA 1
ATOM 616 C C . ALA A 1 83 ? 5.416 1.196 -5.909 1.00 89.00 83 ALA A C 1
ATOM 618 O O . ALA A 1 83 ? 4.184 1.214 -5.828 1.00 89.00 83 ALA A O 1
ATOM 619 N N . ALA A 1 84 ? 6.196 0.906 -4.867 1.00 79.81 84 ALA A N 1
ATOM 620 C CA . ALA A 1 84 ? 5.638 0.734 -3.535 1.00 79.81 84 ALA A CA 1
ATOM 621 C C . ALA A 1 84 ? 4.870 2.004 -3.138 1.00 79.81 84 ALA A C 1
ATOM 623 O O . ALA A 1 84 ? 5.370 3.119 -3.316 1.00 79.81 84 ALA A O 1
ATOM 624 N N . ALA A 1 85 ? 3.659 1.833 -2.604 1.00 71.81 85 ALA A N 1
ATOM 625 C CA . ALA A 1 85 ? 2.936 2.944 -2.008 1.00 71.81 85 ALA A CA 1
ATOM 626 C C . ALA A 1 85 ? 3.805 3.565 -0.906 1.00 71.81 85 ALA A C 1
ATOM 628 O O . ALA A 1 85 ? 4.491 2.850 -0.168 1.00 71.81 85 ALA A O 1
ATOM 629 N N . ALA A 1 86 ? 3.777 4.894 -0.797 1.00 67.81 86 ALA A N 1
ATOM 630 C CA . ALA A 1 86 ? 4.379 5.548 0.352 1.00 67.81 86 ALA A CA 1
ATOM 631 C C . ALA A 1 86 ? 3.764 4.951 1.632 1.00 67.81 86 ALA A C 1
ATOM 633 O O . ALA A 1 86 ? 2.554 4.692 1.647 1.00 67.81 86 ALA A O 1
ATOM 634 N N . PRO A 1 87 ? 4.563 4.722 2.692 1.00 64.31 87 PRO A N 1
ATOM 635 C CA . PRO A 1 87 ? 4.001 4.321 3.968 1.00 64.31 87 PRO A CA 1
ATOM 636 C C . PRO A 1 87 ? 2.915 5.331 4.358 1.00 64.31 87 PRO A C 1
ATOM 638 O O . PRO A 1 87 ? 3.128 6.536 4.165 1.00 64.31 87 PRO A O 1
ATOM 641 N N . PRO A 1 88 ? 1.761 4.880 4.883 1.00 63.22 88 PRO A N 1
ATOM 642 C CA . PRO A 1 88 ? 0.763 5.808 5.382 1.00 63.22 88 PRO A CA 1
ATOM 643 C C . PRO A 1 88 ? 1.418 6.729 6.420 1.00 63.22 88 PRO A C 1
ATOM 645 O O . PRO A 1 88 ? 2.314 6.288 7.155 1.00 63.22 88 PRO A O 1
ATOM 648 N N . PRO A 1 89 ? 1.018 8.011 6.473 1.00 66.38 89 PRO A N 1
ATOM 649 C CA . PRO A 1 89 ? 1.564 8.923 7.461 1.00 66.38 89 PRO A CA 1
ATOM 650 C C . PRO A 1 89 ? 1.358 8.334 8.864 1.00 66.38 89 PRO A C 1
ATOM 652 O O . PRO A 1 89 ? 0.319 7.715 9.124 1.00 66.38 89 PRO A O 1
ATOM 655 N N . PRO A 1 90 ? 2.332 8.495 9.777 1.00 67.50 90 PRO A N 1
ATOM 656 C CA . PRO A 1 90 ? 2.138 8.092 11.158 1.00 67.50 90 PRO A CA 1
ATOM 657 C C . PRO A 1 90 ? 0.908 8.803 11.727 1.00 67.50 90 PRO A C 1
ATOM 659 O O . PRO A 1 90 ? 0.601 9.935 11.346 1.00 67.50 90 PRO A O 1
ATOM 662 N N . LEU A 1 91 ? 0.207 8.128 12.640 1.00 66.00 91 LEU A N 1
ATOM 663 C CA . LEU A 1 91 ? -0.926 8.721 13.344 1.00 66.00 91 LEU A CA 1
ATOM 664 C C . LEU A 1 91 ? -0.531 10.072 13.933 1.00 66.00 91 LEU A C 1
ATOM 666 O O . LEU A 1 91 ? 0.494 10.188 14.611 1.00 66.00 91 LEU A O 1
ATOM 670 N N . ALA A 1 92 ? -1.369 11.074 13.683 1.00 68.69 92 ALA A N 1
ATOM 671 C CA . ALA A 1 92 ? -1.199 12.378 14.289 1.00 68.69 92 ALA A CA 1
ATOM 672 C C . ALA A 1 92 ? -1.292 12.243 15.818 1.00 68.69 92 ALA A C 1
ATOM 674 O O . ALA A 1 92 ? -2.112 11.483 16.340 1.00 68.69 92 ALA A O 1
ATOM 675 N N . ALA A 1 93 ? -0.439 12.962 16.549 1.00 66.38 93 ALA A N 1
ATOM 676 C CA . ALA A 1 93 ? -0.415 12.904 18.014 1.00 66.38 93 ALA A CA 1
ATOM 677 C C . ALA A 1 93 ? -1.745 13.364 18.651 1.00 66.38 93 ALA A C 1
ATOM 679 O O . ALA A 1 93 ? -2.026 13.057 19.805 1.00 66.38 93 ALA A O 1
ATOM 680 N N . ASP A 1 94 ? -2.565 14.078 17.886 1.00 71.19 94 ASP A N 1
ATOM 681 C CA . ASP A 1 94 ? -3.876 14.616 18.219 1.00 71.19 94 ASP A CA 1
ATOM 682 C C . ASP A 1 94 ? -5.021 13.889 17.491 1.00 71.19 94 ASP A C 1
ATOM 684 O O . ASP A 1 94 ? -6.092 14.464 17.317 1.00 71.19 94 ASP A O 1
ATOM 688 N N . ALA A 1 95 ? -4.842 12.617 17.107 1.00 76.88 95 ALA A N 1
ATOM 689 C CA . ALA A 1 95 ? -5.810 11.834 16.323 1.00 76.88 95 ALA A CA 1
ATOM 690 C C . ALA A 1 95 ? -7.223 11.684 16.938 1.00 76.88 95 ALA A C 1
ATOM 692 O O . ALA A 1 95 ? -8.085 11.040 16.346 1.00 76.88 95 ALA A O 1
ATOM 693 N N . GLY A 1 96 ? -7.488 12.261 18.113 1.00 90.06 96 GLY A N 1
ATOM 694 C CA . GLY A 1 96 ? -8.824 12.317 18.704 1.00 90.06 96 GLY A CA 1
ATOM 695 C C . GLY A 1 96 ? -9.306 10.986 19.279 1.00 90.06 96 GLY A C 1
ATOM 696 O O . GLY A 1 96 ? -10.479 10.869 19.618 1.00 90.06 96 GLY A O 1
ATOM 697 N N . PHE A 1 97 ? -8.424 9.994 19.416 1.00 93.38 97 PHE A N 1
ATOM 698 C CA . PHE A 1 97 ? -8.690 8.710 20.063 1.00 93.38 97 PHE A CA 1
ATOM 699 C C . PHE A 1 97 ? -7.414 8.153 20.715 1.00 93.38 97 PHE A C 1
ATOM 701 O O . PHE A 1 97 ? -6.308 8.607 20.423 1.00 93.38 97 PHE A O 1
ATOM 708 N N . ALA A 1 98 ? -7.565 7.162 21.593 1.00 92.81 98 ALA A N 1
ATOM 709 C CA . ALA A 1 98 ? -6.461 6.434 22.215 1.00 92.81 98 ALA A CA 1
ATOM 710 C C . ALA A 1 98 ? -6.611 4.922 22.002 1.00 92.81 98 ALA A C 1
ATOM 712 O O . ALA A 1 98 ? -7.724 4.399 22.027 1.00 92.81 98 ALA A O 1
ATOM 713 N N . GLU A 1 99 ? -5.496 4.213 21.821 1.00 93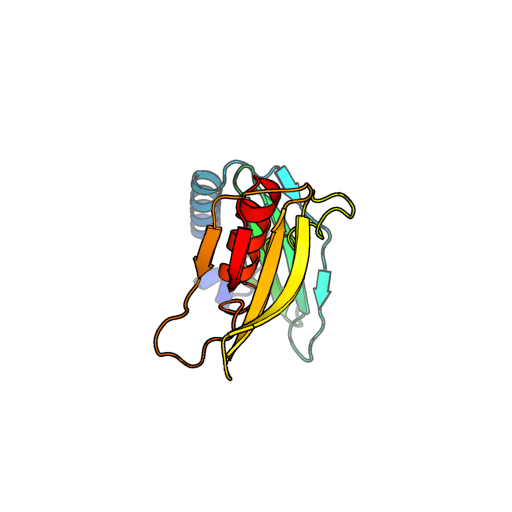.38 99 GLU A N 1
ATOM 714 C CA . GLU A 1 99 ? -5.472 2.746 21.811 1.00 93.38 99 GLU A CA 1
ATOM 715 C C . GLU A 1 99 ? -5.054 2.222 23.188 1.00 93.38 99 GLU A C 1
ATOM 717 O O . GLU A 1 99 ? -4.052 2.662 23.751 1.00 93.38 99 GLU A O 1
ATOM 722 N N . GLN A 1 100 ? -5.801 1.259 23.724 1.00 94.25 100 GLN A N 1
ATOM 723 C CA . GLN A 1 100 ? -5.472 0.590 24.981 1.00 94.25 100 GLN A CA 1
ATOM 724 C C . GLN A 1 100 ? -5.649 -0.921 24.867 1.00 94.25 100 GLN A C 1
ATOM 726 O O . GLN A 1 100 ? -6.578 -1.404 24.218 1.00 94.25 100 GLN A O 1
ATOM 731 N N . ALA A 1 101 ? -4.767 -1.680 25.515 1.00 95.31 101 ALA A N 1
ATOM 732 C CA . ALA A 1 101 ? -4.915 -3.127 25.594 1.00 95.31 101 ALA A CA 1
ATOM 733 C C . ALA A 1 101 ? -6.205 -3.476 26.351 1.00 95.31 101 ALA A C 1
ATOM 735 O O . ALA A 1 101 ? -6.450 -2.962 27.443 1.00 95.31 101 ALA A O 1
ATOM 736 N N . LEU A 1 102 ? -7.020 -4.358 25.776 1.00 94.88 102 LEU A N 1
ATOM 737 C CA . LEU A 1 102 ? -8.255 -4.838 26.386 1.00 94.88 102 LEU A CA 1
ATOM 738 C C . LEU A 1 102 ? -8.399 -6.329 26.093 1.00 94.88 102 LEU A C 1
ATOM 740 O O . LEU A 1 102 ? -8.445 -6.727 24.935 1.00 94.88 102 LEU A O 1
ATOM 744 N N . ALA A 1 103 ? -8.492 -7.156 27.130 1.00 92.00 103 ALA A N 1
ATOM 745 C CA . ALA A 1 103 ? -8.747 -8.583 26.970 1.00 92.00 103 ALA A CA 1
ATOM 746 C C . ALA A 1 103 ? -10.242 -8.901 27.119 1.00 92.00 103 ALA A C 1
ATOM 748 O O . ALA A 1 103 ? -10.911 -8.358 28.000 1.00 92.00 103 ALA A O 1
ATOM 749 N N . VAL A 1 104 ? -10.745 -9.824 26.298 1.00 89.88 104 VAL A N 1
ATOM 750 C CA . VAL A 1 104 ? -12.081 -10.421 26.441 1.00 89.88 104 VAL A CA 1
ATOM 751 C C . VAL A 1 104 ? -11.901 -11.880 26.846 1.00 89.88 104 VAL A C 1
ATOM 753 O O . VAL A 1 104 ? -11.640 -12.755 26.021 1.00 89.88 104 VAL A O 1
ATOM 756 N N . GLY A 1 105 ? -11.981 -12.140 28.152 1.00 91.94 105 GLY A N 1
ATOM 757 C CA . GLY A 1 105 ? -11.602 -13.438 28.710 1.00 91.94 105 GLY A CA 1
ATOM 758 C C . GLY A 1 105 ? -10.127 -13.748 28.405 1.00 91.94 105 GLY A C 1
ATOM 759 O O . GLY A 1 105 ? -9.274 -12.913 28.704 1.00 91.94 105 GLY A O 1
ATOM 760 N N . PRO A 1 106 ? -9.800 -14.913 27.811 1.00 90.62 106 PRO A N 1
ATOM 761 C CA . PRO A 1 106 ? -8.425 -15.258 27.450 1.00 90.62 106 PRO A CA 1
ATOM 762 C C . PRO A 1 106 ? -7.934 -14.596 26.149 1.00 90.62 106 PRO A C 1
ATOM 764 O O . PRO A 1 106 ? -6.775 -14.785 25.788 1.00 90.62 106 PRO A O 1
ATOM 767 N N . LEU A 1 107 ? -8.787 -13.862 25.422 1.00 88.19 107 LEU A N 1
ATOM 768 C CA . LEU A 1 107 ? -8.450 -13.288 24.117 1.00 88.19 107 LEU A CA 1
ATOM 769 C C . LEU A 1 107 ? -7.875 -11.869 24.271 1.00 88.19 107 LEU A C 1
ATOM 771 O O . LEU A 1 107 ? -8.585 -10.984 24.757 1.00 88.19 107 LEU A O 1
ATOM 775 N N . PRO A 1 108 ? -6.616 -11.616 23.864 1.00 92.25 108 PRO A N 1
ATOM 776 C CA . PRO A 1 108 ? -6.010 -10.294 23.956 1.00 92.25 108 PRO A CA 1
ATOM 777 C C . PRO A 1 108 ? -6.398 -9.413 22.761 1.00 92.25 108 PRO A C 1
ATOM 779 O O . PRO A 1 108 ? -5.979 -9.678 21.633 1.00 92.25 108 PRO A O 1
ATOM 782 N N . GLY A 1 109 ? -7.098 -8.315 23.022 1.00 94.50 109 GLY A N 1
ATOM 783 C CA . GLY A 1 109 ? -7.480 -7.322 22.021 1.00 94.50 109 GLY A CA 1
ATOM 784 C C . GLY A 1 109 ? -6.892 -5.937 22.280 1.00 94.50 109 GLY A C 1
ATOM 785 O O . GLY A 1 109 ? -6.116 -5.697 23.214 1.00 94.50 109 GLY A O 1
ATOM 786 N N . THR A 1 110 ? -7.250 -4.994 21.421 1.00 96.69 110 THR A N 1
ATOM 787 C CA . THR A 1 110 ? -6.983 -3.566 21.596 1.00 96.69 110 THR A CA 1
ATOM 788 C C . THR A 1 110 ? -8.255 -2.776 21.345 1.00 96.69 110 THR A C 1
ATOM 790 O O . THR A 1 110 ? -8.924 -2.958 20.331 1.00 96.69 110 THR A O 1
ATOM 793 N N . LEU A 1 111 ? -8.568 -1.871 22.266 1.00 96.69 111 LEU A N 1
ATOM 794 C CA . LEU A 1 111 ? -9.657 -0.922 22.122 1.00 96.69 111 LEU A CA 1
ATOM 795 C C . LEU A 1 111 ? -9.106 0.405 21.600 1.00 96.69 111 LEU A C 1
ATOM 797 O O . LEU A 1 111 ? -8.332 1.059 22.298 1.00 96.69 111 LEU A O 1
ATOM 801 N N . ALA A 1 112 ? -9.540 0.812 20.412 1.00 96.31 112 ALA A N 1
ATOM 802 C CA . ALA A 1 112 ? -9.432 2.183 19.935 1.00 96.31 112 ALA A CA 1
ATOM 803 C C . ALA A 1 112 ? -10.649 2.972 20.445 1.00 96.31 112 ALA A C 1
ATOM 805 O O . ALA A 1 112 ? -11.789 2.688 20.071 1.00 96.31 112 ALA A O 1
ATOM 806 N N . LEU A 1 113 ? -10.415 3.927 21.345 1.00 96.12 113 LEU A N 1
ATOM 807 C CA . LEU A 1 113 ? -11.454 4.666 22.058 1.00 96.12 113 LEU A CA 1
ATOM 808 C C . LEU A 1 113 ? -11.409 6.157 21.692 1.00 96.12 113 LEU A C 1
ATOM 810 O O . LEU A 1 113 ? -10.390 6.799 21.962 1.00 96.12 113 LEU A O 1
ATOM 814 N N . PRO A 1 114 ? -12.490 6.730 21.131 1.00 96.12 114 PRO A N 1
ATOM 815 C CA . PRO A 1 114 ? -12.564 8.159 20.858 1.00 96.12 114 PRO A CA 1
ATOM 816 C C . PRO A 1 114 ? -12.387 9.007 22.122 1.00 96.12 114 PRO A C 1
ATOM 818 O O . PRO A 1 114 ? -12.793 8.623 23.221 1.00 96.12 114 PRO A O 1
ATOM 821 N N . ALA A 1 115 ? -11.806 10.192 21.966 1.00 92.44 115 ALA A N 1
ATOM 822 C CA . ALA A 1 115 ? -11.688 11.168 23.035 1.00 92.44 115 ALA A CA 1
ATOM 823 C C . ALA A 1 115 ? -13.072 11.706 23.440 1.00 92.44 115 ALA A C 1
ATOM 825 O O . ALA A 1 115 ? -13.944 11.944 22.605 1.00 92.44 115 ALA A O 1
ATOM 826 N N . GLY A 1 116 ? -13.270 11.937 24.739 1.00 90.44 116 GLY A N 1
ATOM 827 C CA . GLY A 1 116 ? -14.524 12.448 25.298 1.00 90.44 116 GLY A CA 1
ATOM 828 C C . GLY A 1 116 ? -15.145 11.506 26.327 1.00 90.44 116 GLY A C 1
ATOM 829 O O . GLY A 1 116 ? -14.548 10.513 26.731 1.00 90.44 116 GLY A O 1
ATOM 830 N N . LYS A 1 117 ? -16.349 11.847 26.799 1.00 89.25 117 LYS A N 1
ATOM 831 C CA . LYS A 1 117 ? -17.022 11.130 27.900 1.00 89.25 117 LYS A CA 1
ATOM 832 C C . LYS A 1 117 ? -17.951 9.995 27.442 1.00 89.25 117 LYS A C 1
ATOM 834 O O . LYS A 1 117 ? -18.514 9.314 28.295 1.00 89.25 117 LYS A O 1
ATOM 839 N N . GLY A 1 118 ? -18.101 9.780 26.132 1.00 90.69 118 GLY A N 1
ATOM 840 C CA . GLY A 1 118 ? -19.078 8.841 25.574 1.00 90.69 118 GLY A CA 1
ATOM 841 C C . GLY A 1 118 ? -20.537 9.197 25.932 1.00 90.69 118 GLY A C 1
ATOM 842 O O . GLY A 1 118 ? -20.794 10.297 26.430 1.00 90.69 118 GLY A O 1
ATOM 843 N N . PRO A 1 119 ? -21.499 8.282 25.698 1.00 93.75 119 PRO A N 1
ATOM 844 C CA . PRO A 1 119 ? -21.320 6.971 25.071 1.00 93.75 119 PRO A CA 1
ATOM 845 C C . PRO A 1 119 ? -20.947 7.093 23.587 1.00 93.75 119 PRO A C 1
ATOM 847 O O . PRO A 1 119 ? -21.355 8.037 22.916 1.00 93.75 119 PRO A O 1
ATOM 850 N N . PHE A 1 120 ? -20.181 6.126 23.083 1.00 96.25 120 PHE A N 1
ATOM 851 C CA . PHE A 1 120 ? -19.824 6.035 21.667 1.00 96.25 120 PHE A CA 1
ATOM 852 C C . PHE A 1 120 ? -20.534 4.836 21.030 1.00 96.25 120 PHE A C 1
ATOM 854 O O . PHE A 1 120 ? -20.665 3.802 21.695 1.00 96.25 120 PHE A O 1
ATOM 861 N N . PRO A 1 121 ? -20.965 4.921 19.758 1.00 97.62 121 PRO A N 1
ATOM 862 C CA . PRO A 1 121 ? -21.222 3.713 18.980 1.00 97.62 121 PRO A CA 1
ATOM 863 C C . PRO A 1 121 ? -19.961 2.840 18.963 1.00 97.62 121 PRO A C 1
ATOM 865 O O . PRO A 1 121 ? -18.846 3.364 18.980 1.00 97.62 121 PRO A O 1
ATOM 868 N N . ALA A 1 122 ? -20.138 1.519 18.945 1.00 97.00 122 ALA A N 1
ATOM 869 C CA . ALA A 1 122 ? -19.027 0.580 19.029 1.00 97.00 122 ALA A CA 1
ATOM 870 C C . ALA A 1 122 ? -19.106 -0.523 17.970 1.00 97.00 122 ALA A C 1
ATOM 872 O O . ALA A 1 122 ? -20.191 -1.006 17.643 1.00 97.00 122 ALA A O 1
ATOM 873 N N . VAL A 1 123 ? -17.941 -0.936 17.476 1.00 98.06 123 VAL A N 1
ATOM 874 C CA . VAL A 1 123 ? -17.750 -2.055 16.548 1.00 98.06 123 VAL A CA 1
ATOM 875 C C . VAL A 1 123 ? -16.768 -3.047 17.164 1.00 98.06 123 VAL A C 1
ATOM 877 O O . VAL A 1 123 ? -15.782 -2.655 17.786 1.00 98.06 123 VAL A O 1
ATOM 880 N N . VAL A 1 124 ? -17.032 -4.338 16.975 1.00 97.12 124 VAL A N 1
ATOM 881 C CA . VAL A 1 124 ? -16.078 -5.406 17.284 1.00 97.12 124 VAL A CA 1
ATOM 882 C C . VAL A 1 124 ? -15.625 -6.023 15.968 1.00 97.12 124 VAL A C 1
ATOM 884 O O . VAL A 1 124 ? -16.453 -6.498 15.192 1.00 97.12 124 VAL A O 1
ATOM 887 N N . LEU A 1 125 ? -14.322 -5.989 15.715 1.00 97.06 125 LEU A N 1
ATOM 888 C CA . LEU A 1 125 ? -13.689 -6.660 14.591 1.00 97.06 125 LEU A CA 1
ATOM 889 C C . LEU A 1 125 ? -13.265 -8.055 15.043 1.00 97.06 125 LEU A C 1
ATOM 891 O O . LEU A 1 125 ? -12.592 -8.210 16.057 1.00 97.06 125 LEU A O 1
ATOM 895 N N . VAL A 1 126 ? -13.691 -9.073 14.302 1.00 93.81 126 VAL A N 1
ATOM 896 C CA . VAL A 1 126 ? -13.380 -10.476 14.587 1.00 93.81 126 VAL A CA 1
ATOM 897 C C . VAL A 1 126 ? -12.797 -11.080 13.323 1.00 93.81 126 VAL A C 1
ATOM 899 O O . VAL A 1 126 ? -13.428 -11.027 12.266 1.00 93.81 126 VAL A O 1
ATOM 902 N N . HIS A 1 127 ? -11.584 -11.616 13.428 1.00 89.75 127 HIS A N 1
ATOM 903 C CA . HIS A 1 127 ? -10.902 -12.239 12.300 1.00 89.75 127 HIS A CA 1
ATOM 904 C C . HIS A 1 127 ? -11.567 -13.573 11.918 1.00 89.75 127 HIS A C 1
ATOM 906 O O . HIS A 1 127 ? -12.334 -14.163 12.686 1.00 89.75 127 HIS A O 1
ATOM 912 N N . GLY A 1 128 ? -11.271 -14.071 10.716 1.00 88.38 128 GLY A N 1
ATOM 913 C CA . GLY A 1 128 ? -11.732 -15.391 10.266 1.00 88.38 128 GLY A CA 1
ATOM 914 C C . GLY A 1 128 ? -11.058 -16.553 11.014 1.00 88.38 128 GLY A C 1
ATOM 915 O O . GLY A 1 128 ? -10.202 -16.357 11.866 1.00 88.38 128 GLY A O 1
ATOM 916 N N . SER A 1 129 ? -11.370 -17.803 10.667 1.00 86.75 129 SER A N 1
ATOM 917 C CA . SER A 1 129 ? -10.822 -18.996 11.348 1.00 86.75 129 SER A CA 1
ATOM 918 C C . SER A 1 129 ? -9.327 -19.282 11.096 1.00 86.75 129 SER A C 1
ATOM 920 O O . SER A 1 129 ? -8.839 -20.346 11.471 1.00 86.75 129 SER A O 1
ATOM 922 N N . GLY A 1 130 ? -8.618 -18.396 10.394 1.00 88.75 130 GLY A N 1
ATOM 923 C CA . GLY A 1 130 ? -7.206 -18.558 10.052 1.00 88.75 130 GLY A CA 1
ATOM 924 C C . GLY A 1 130 ? -6.255 -18.123 11.174 1.00 88.75 130 GLY A C 1
ATOM 925 O O . GLY A 1 130 ? -6.696 -17.558 12.175 1.00 88.75 130 GLY A O 1
ATOM 926 N N . PRO A 1 131 ? -4.941 -18.354 11.005 1.00 88.94 131 PRO A N 1
ATOM 927 C CA . PRO A 1 131 ? -3.902 -17.915 11.935 1.00 88.94 131 PRO A CA 1
ATOM 928 C C . PRO A 1 131 ? -3.618 -16.406 11.797 1.00 88.94 131 PRO A C 1
ATOM 930 O O . PRO A 1 131 ? -2.480 -16.000 11.573 1.00 88.94 131 PRO A O 1
ATOM 933 N N . GLN A 1 132 ? -4.664 -15.590 11.901 1.00 92.88 132 GLN A N 1
ATOM 934 C CA . GLN A 1 132 ? -4.596 -14.139 11.765 1.00 92.88 132 GLN A CA 1
ATOM 935 C C . GLN A 1 132 ? -4.342 -13.493 13.128 1.00 92.88 132 GLN A C 1
ATOM 937 O O . GLN A 1 132 ? -4.768 -14.007 14.163 1.00 92.88 132 GLN A O 1
ATOM 942 N N . ASP A 1 133 ? -3.633 -12.368 13.136 1.00 92.94 133 ASP A N 1
ATOM 943 C CA . ASP A 1 133 ? -3.498 -11.542 14.332 1.00 92.94 133 ASP A CA 1
ATOM 944 C C . ASP A 1 133 ? -4.652 -10.528 14.437 1.00 92.94 133 ASP A C 1
ATOM 946 O O . ASP A 1 133 ? -5.479 -10.384 13.537 1.00 92.94 133 ASP A O 1
ATOM 950 N N . ARG A 1 134 ? -4.706 -9.797 15.556 1.00 92.50 134 ARG A N 1
ATOM 951 C CA . ARG A 1 134 ? -5.746 -8.784 15.813 1.00 92.50 134 ARG A CA 1
ATOM 952 C C . ARG A 1 134 ? -5.736 -7.599 14.836 1.00 92.50 134 ARG A C 1
ATOM 954 O O . ARG A 1 134 ? -6.677 -6.814 14.828 1.00 92.50 134 ARG A O 1
ATOM 961 N N . ASP A 1 135 ? -4.665 -7.435 14.060 1.00 94.62 135 ASP A N 1
ATOM 962 C CA . ASP A 1 135 ? -4.521 -6.358 13.076 1.00 94.62 135 ASP A CA 1
ATOM 963 C C . ASP A 1 135 ? -4.840 -6.846 11.646 1.00 94.62 135 ASP A C 1
ATOM 965 O O . ASP A 1 135 ? -4.878 -6.030 10.718 1.00 94.62 135 ASP A O 1
ATOM 969 N N . GLU A 1 136 ? -5.129 -8.146 11.479 1.00 95.38 136 GLU A N 1
ATOM 970 C CA . GLU A 1 136 ? -5.286 -8.842 10.196 1.00 95.38 136 GLU A CA 1
ATOM 971 C C . GLU A 1 136 ? -4.080 -8.618 9.265 1.00 95.38 136 GLU A C 1
ATOM 973 O O . GLU A 1 136 ? -4.221 -8.301 8.084 1.00 95.38 136 GLU A O 1
ATOM 978 N N . THR A 1 137 ? -2.863 -8.745 9.808 1.00 93.25 137 THR A N 1
ATOM 979 C CA . THR A 1 137 ? -1.620 -8.440 9.084 1.00 93.25 137 THR A CA 1
ATOM 980 C C . THR A 1 137 ? -1.459 -9.286 7.811 1.00 93.25 137 THR A C 1
ATOM 982 O O . THR A 1 137 ? -1.305 -10.506 7.868 1.00 93.25 137 THR A O 1
ATOM 985 N N . ILE A 1 138 ? -1.399 -8.626 6.646 1.00 89.31 138 ILE A N 1
ATOM 986 C CA . ILE A 1 138 ? -1.144 -9.245 5.334 1.00 89.31 138 ILE A CA 1
ATOM 987 C C . ILE A 1 138 ? -0.042 -8.461 4.616 1.00 89.31 138 ILE A C 1
ATOM 989 O O . ILE A 1 138 ? -0.282 -7.424 3.988 1.00 89.31 138 ILE A O 1
ATOM 993 N N . GLY A 1 139 ? 1.190 -8.970 4.695 1.00 87.12 139 GLY A N 1
ATOM 994 C CA . GLY A 1 139 ? 2.365 -8.271 4.176 1.00 87.12 139 GLY A CA 1
ATOM 995 C C . GLY A 1 139 ? 2.510 -6.893 4.844 1.00 87.12 139 GLY A C 1
ATOM 996 O O . GLY A 1 139 ? 2.605 -6.838 6.069 1.00 87.12 139 GLY A O 1
ATOM 997 N N . PRO A 1 140 ? 2.525 -5.781 4.086 1.00 82.12 140 PRO A N 1
ATOM 998 C CA . PRO A 1 140 ? 2.570 -4.437 4.662 1.00 82.12 140 PRO A CA 1
ATOM 999 C C . PRO A 1 140 ? 1.209 -3.933 5.179 1.00 82.12 140 PRO A C 1
ATOM 1001 O O . PRO A 1 140 ? 1.165 -2.884 5.817 1.00 82.12 140 PRO A O 1
ATOM 1004 N N . ASN A 1 141 ? 0.108 -4.634 4.895 1.00 86.94 141 ASN A N 1
ATOM 1005 C CA . ASN A 1 141 ? -1.247 -4.164 5.184 1.00 86.94 141 ASN A CA 1
ATOM 1006 C C . ASN A 1 141 ? -1.719 -4.618 6.568 1.00 86.94 141 ASN A C 1
ATOM 1008 O O . ASN A 1 141 ? -1.427 -5.741 6.981 1.00 86.94 141 ASN A O 1
ATOM 1012 N N . ARG A 1 142 ? -2.489 -3.762 7.251 1.00 93.25 142 ARG A N 1
ATOM 1013 C CA . ARG A 1 142 ? -3.101 -4.037 8.562 1.00 93.25 142 ARG A CA 1
ATOM 1014 C C . ARG A 1 142 ? -4.560 -3.551 8.582 1.00 93.25 142 ARG A C 1
ATOM 1016 O O . ARG A 1 142 ? -4.884 -2.591 9.280 1.00 93.25 142 ARG A O 1
ATOM 1023 N N . PRO A 1 143 ? -5.452 -4.165 7.787 1.00 93.69 143 PRO A N 1
ATOM 1024 C CA . PRO A 1 143 ? -6.798 -3.659 7.538 1.00 93.69 143 PRO A CA 1
ATOM 1025 C C . PRO A 1 143 ? -7.629 -3.469 8.812 1.00 93.69 143 PRO A C 1
ATOM 1027 O O . PRO A 1 143 ? -8.361 -2.486 8.899 1.00 93.69 143 PRO A O 1
ATOM 1030 N N . PHE A 1 144 ? -7.518 -4.344 9.819 1.00 96.50 144 PHE A N 1
ATOM 1031 C CA . PHE A 1 144 ? -8.267 -4.152 11.069 1.00 96.50 144 PHE A CA 1
ATOM 1032 C C . PHE A 1 144 ? -7.732 -2.979 11.881 1.00 96.50 144 PHE A C 1
ATOM 1034 O O . PHE A 1 144 ? -8.517 -2.217 12.442 1.00 96.50 144 PHE A O 1
ATOM 1041 N N . LEU A 1 145 ? -6.412 -2.797 11.910 1.00 93.75 145 LEU A N 1
ATOM 1042 C CA . LEU A 1 145 ? -5.795 -1.644 12.554 1.00 93.75 145 LEU A CA 1
ATOM 1043 C C . LEU A 1 145 ? -6.238 -0.339 11.881 1.00 93.75 145 LEU A C 1
ATOM 1045 O O . LEU A 1 145 ? -6.639 0.604 12.564 1.00 93.75 145 LEU A O 1
ATOM 1049 N N . ASP A 1 146 ? -6.206 -0.304 10.551 1.00 92.88 146 ASP A N 1
ATOM 1050 C CA . ASP A 1 146 ? -6.543 0.880 9.764 1.00 92.88 146 ASP A CA 1
ATOM 1051 C C . ASP A 1 146 ? -8.028 1.242 9.902 1.00 92.88 146 ASP A C 1
ATOM 1053 O O . ASP A 1 146 ? -8.365 2.400 10.163 1.00 92.88 146 ASP A O 1
ATOM 1057 N N . VAL A 1 147 ? -8.924 0.249 9.826 1.00 94.81 147 VAL A N 1
ATOM 1058 C CA . VAL A 1 147 ? -10.366 0.435 10.056 1.00 94.81 147 VAL A CA 1
ATOM 1059 C C . VAL A 1 147 ? -10.639 0.891 11.489 1.00 94.81 147 VAL A C 1
ATOM 1061 O O . VAL A 1 147 ? -11.386 1.849 11.684 1.00 94.81 147 VAL A O 1
ATOM 1064 N N . ALA A 1 148 ? -10.020 0.261 12.494 1.00 96.00 148 ALA A N 1
ATOM 1065 C CA . ALA A 1 148 ? -10.220 0.624 13.896 1.00 96.00 148 ALA A CA 1
ATOM 1066 C C . ALA A 1 148 ? -9.847 2.085 14.166 1.00 96.00 148 ALA A C 1
ATOM 1068 O O . ALA A 1 148 ? -10.614 2.824 14.780 1.00 96.00 148 ALA A O 1
ATOM 1069 N N . ARG A 1 149 ? -8.695 2.521 13.654 1.00 93.38 149 ARG A N 1
ATOM 1070 C CA . ARG A 1 149 ? -8.202 3.893 13.809 1.00 93.38 149 ARG A CA 1
ATOM 1071 C C . ARG A 1 149 ? -9.045 4.897 13.028 1.00 93.38 149 ARG A C 1
ATOM 1073 O O . ARG A 1 149 ? -9.395 5.943 13.569 1.00 93.38 149 ARG A O 1
ATOM 1080 N N . GLY A 1 150 ? -9.417 4.571 11.789 1.00 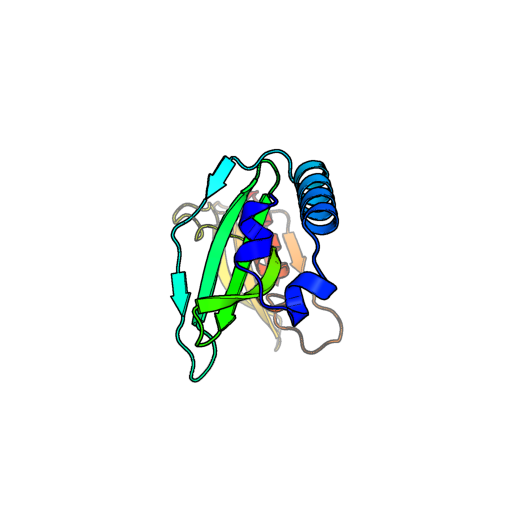92.44 150 GLY A N 1
ATOM 1081 C CA . GLY A 1 150 ? -10.259 5.430 10.954 1.00 92.44 150 GLY A CA 1
ATOM 1082 C C . GLY A 1 150 ? -11.654 5.661 11.543 1.00 92.44 150 GLY A C 1
ATOM 1083 O O . GLY A 1 150 ? -12.165 6.778 11.486 1.00 92.44 150 GLY A O 1
ATOM 1084 N N . LEU A 1 151 ? -12.249 4.629 12.145 1.00 95.62 151 LEU A N 1
ATOM 1085 C CA . LEU A 1 151 ? -13.535 4.718 12.842 1.00 95.62 151 LEU A CA 1
ATOM 1086 C C . LEU A 1 151 ? -13.410 5.446 14.190 1.00 95.62 151 LEU A C 1
ATOM 1088 O O . LEU A 1 151 ? -14.250 6.290 14.508 1.00 95.62 151 LEU A O 1
ATOM 1092 N N . ALA A 1 152 ? -12.344 5.193 14.954 1.00 95.62 152 ALA A N 1
ATOM 1093 C CA . ALA A 1 152 ? -12.105 5.864 16.232 1.00 95.62 152 ALA A CA 1
ATOM 1094 C C . ALA A 1 152 ? -11.888 7.372 16.077 1.00 95.62 152 ALA A C 1
ATOM 1096 O O . ALA A 1 152 ? -12.471 8.152 16.832 1.00 95.62 152 ALA A O 1
ATOM 1097 N N . ALA A 1 153 ? -11.162 7.794 15.038 1.00 92.88 153 ALA A N 1
ATOM 1098 C CA . ALA A 1 153 ? -11.031 9.204 14.668 1.00 92.88 153 ALA A CA 1
ATOM 1099 C C . ALA A 1 153 ? -12.379 9.868 14.307 1.00 92.88 153 ALA A C 1
ATOM 1101 O O . ALA A 1 153 ? -12.505 11.088 14.373 1.00 92.88 153 ALA A O 1
ATOM 1102 N N . GLN A 1 154 ? -13.400 9.078 13.957 1.00 93.12 154 GLN A N 1
ATOM 1103 C CA . GLN A 1 154 ? -14.759 9.535 13.638 1.00 93.12 154 GLN A CA 1
ATOM 1104 C C . GLN A 1 154 ? -15.755 9.343 14.796 1.00 93.12 154 GLN A C 1
ATOM 1106 O O . GLN A 1 154 ? -16.961 9.488 14.604 1.00 93.12 154 GLN A O 1
ATOM 1111 N N . GLY A 1 155 ? -15.282 9.033 16.009 1.00 94.88 155 GLY A N 1
ATOM 1112 C CA . GLY A 1 155 ? -16.147 8.918 17.187 1.00 94.88 155 GLY A CA 1
ATOM 1113 C C . GLY A 1 155 ? -16.781 7.540 17.398 1.00 94.88 155 GLY A C 1
ATOM 1114 O O . GLY A 1 155 ? -17.724 7.430 18.182 1.00 94.88 155 GLY A O 1
ATOM 1115 N N . ILE A 1 156 ? -16.275 6.491 16.740 1.00 97.56 156 ILE A N 1
ATOM 1116 C CA . ILE A 1 156 ? -16.743 5.106 16.897 1.00 97.56 156 ILE A CA 1
ATOM 1117 C C . ILE A 1 156 ? -15.685 4.290 17.645 1.00 97.56 156 ILE A C 1
ATOM 1119 O O . ILE A 1 156 ? -14.563 4.143 17.176 1.00 97.56 156 ILE A O 1
ATOM 1123 N N . ALA A 1 157 ? -16.032 3.726 18.800 1.00 97.88 157 ALA A N 1
ATOM 1124 C CA . ALA A 1 157 ? -15.130 2.838 19.528 1.00 97.88 157 ALA A CA 1
ATOM 1125 C C . ALA A 1 157 ? -14.954 1.512 18.778 1.00 97.88 157 ALA A C 1
ATOM 1127 O O . ALA A 1 157 ? -15.933 0.919 18.327 1.00 97.88 157 ALA A O 1
ATOM 1128 N N . VAL A 1 158 ? -13.724 1.018 18.662 1.00 98.06 158 VAL A N 1
ATOM 1129 C CA . VAL A 1 158 ? -13.458 -0.245 17.962 1.00 98.06 158 VAL A CA 1
ATOM 1130 C C . VAL A 1 158 ? -12.619 -1.166 18.823 1.00 98.06 158 VAL A C 1
ATOM 1132 O O . VAL A 1 158 ? -11.521 -0.803 19.236 1.00 98.06 158 VAL A O 1
ATOM 1135 N N . LEU A 1 159 ? -13.136 -2.364 19.080 1.00 97.69 159 LEU A N 1
ATOM 1136 C CA . LEU A 1 159 ? -12.374 -3.464 19.657 1.00 97.69 159 LEU A CA 1
ATOM 1137 C C . LEU A 1 159 ? -11.947 -4.408 18.535 1.00 97.69 159 LEU A C 1
ATOM 1139 O O . LEU A 1 159 ? -12.793 -4.843 17.758 1.00 97.69 159 LEU A O 1
ATOM 1143 N N . ARG A 1 160 ? -10.659 -4.726 18.478 1.00 95.81 160 ARG A N 1
ATOM 1144 C CA . ARG A 1 160 ? -10.075 -5.744 17.598 1.00 95.81 160 ARG A CA 1
ATOM 1145 C C . ARG A 1 160 ? -9.249 -6.735 18.410 1.00 95.81 160 ARG A C 1
ATOM 1147 O O . ARG A 1 160 ? -8.664 -6.298 19.432 1.00 95.81 160 ARG A O 1
#

InterPro domains:
  IPR029058 Alpha/Beta hydrolase fold [G3DSA:3.40.50.1820] (95-160)
  IPR029058 Alpha/Beta hydrolase fold [SSF53474] (105-160)
  IPR053145 AB hydrolase superfamily Esterase 10 [PTHR43265] (73-160)